Protein AF-A0A9D4SBY9-F1 (afdb_monomer_lite)

Radius of gyration: 16.99 Å; chains: 1; bounding box: 37×53×50 Å

Foldseek 3Di:
DPPPQQPPPDDPLQWDDKDFDDDDDPFFDTKIKTFTPDLVSLQSRQVSQVSCVPVQKGKAAQAALLQLLLLCLCVQQVVVFWPDWGDDLRWIWTDTPVHNDIDTDDCVCSVVSNPRDRPDPDRDPCVVVSVVSNVRNDPDPDSPRRMMIMHHHTPDPPPD

Secondary structure (DSSP, 8-state):
--S-S------GGGEEEEEE-S--BTTBPPPEEEEESSHHHHHHHHHHGGGGTTSS-EEEE---HHHHHHHHHHHHH-TTTEEEEEEETTEEEEEESS--SEEEEPGGGHHHHHHPPPS-SS--TTHHHHHHHHTT--S-----TTEEEEE-PPPPP---

Structure (mmCIF, N/CA/C/O backbone):
data_AF-A0A9D4SBY9-F1
#
_entry.id   AF-A0A9D4SBY9-F1
#
loop_
_atom_site.group_PDB
_atom_site.id
_atom_site.type_symbol
_atom_site.label_atom_id
_atom_site.label_alt_id
_atom_site.label_comp_id
_atom_site.label_asym_id
_atom_site.label_entity_id
_atom_site.label_seq_id
_atom_site.pdbx_PDB_ins_code
_atom_site.Cartn_x
_atom_site.Cartn_y
_atom_site.Cartn_z
_atom_site.occupancy
_atom_site.B_iso_or_equiv
_atom_site.auth_seq_id
_atom_site.auth_comp_id
_atom_site.auth_asym_id
_atom_site.auth_atom_id
_atom_site.pdbx_PDB_model_num
ATOM 1 N N . MET A 1 1 ? -4.848 -23.808 -11.298 1.00 32.62 1 MET A N 1
ATOM 2 C CA . MET A 1 1 ? -5.569 -22.644 -11.861 1.00 32.62 1 MET A CA 1
ATOM 3 C C . MET A 1 1 ? -5.289 -21.395 -11.014 1.00 32.62 1 MET A C 1
ATOM 5 O O . MET A 1 1 ? -5.980 -21.181 -10.033 1.00 32.62 1 MET A O 1
ATOM 9 N N . MET A 1 2 ? -4.247 -20.605 -11.313 1.00 38.56 2 MET A N 1
ATOM 10 C CA . MET A 1 2 ? -3.867 -19.406 -10.519 1.00 38.56 2 MET A CA 1
ATOM 11 C C . MET A 1 2 ? -3.854 -18.096 -11.334 1.00 38.56 2 MET A C 1
ATOM 13 O O . MET A 1 2 ? -3.438 -17.062 -10.821 1.00 38.56 2 MET A O 1
ATOM 17 N N . SER A 1 3 ? -4.305 -18.110 -12.593 1.00 41.28 3 SER A N 1
ATOM 18 C CA . SER A 1 3 ? -4.153 -16.979 -13.522 1.00 41.28 3 SER A CA 1
ATOM 19 C C . SER A 1 3 ? -5.352 -16.020 -13.607 1.00 41.28 3 SER A C 1
ATOM 21 O O . SER A 1 3 ? -5.221 -14.974 -14.228 1.00 41.28 3 SER A O 1
ATOM 23 N N . GLN A 1 4 ? -6.504 -16.311 -12.989 1.00 50.31 4 GLN A N 1
ATOM 24 C CA . GLN A 1 4 ? -7.777 -15.658 -13.364 1.00 50.31 4 GLN A CA 1
ATOM 25 C C . GLN A 1 4 ? -8.346 -14.605 -12.396 1.00 50.31 4 GLN A C 1
ATOM 27 O O . GLN A 1 4 ? -9.499 -14.211 -12.534 1.00 50.31 4 GLN A O 1
ATOM 32 N N . HIS A 1 5 ? -7.592 -14.104 -11.416 1.00 54.50 5 HIS A N 1
ATOM 33 C CA . HIS A 1 5 ? -8.168 -13.133 -10.466 1.00 54.50 5 HIS A CA 1
ATOM 34 C C . HIS A 1 5 ? -7.857 -11.668 -10.768 1.00 54.50 5 HIS A C 1
ATOM 36 O O . HIS A 1 5 ? -8.490 -10.785 -10.195 1.00 54.50 5 HIS A O 1
ATOM 42 N N . LEU A 1 6 ? -6.935 -11.377 -11.687 1.00 60.81 6 LEU A N 1
ATOM 43 C CA . LEU A 1 6 ? -6.587 -10.006 -12.050 1.00 60.81 6 LEU A CA 1
ATOM 44 C C . LEU A 1 6 ? -6.749 -9.804 -13.561 1.00 60.81 6 LEU A C 1
ATOM 46 O O . LEU A 1 6 ? -5.774 -9.715 -14.292 1.00 60.81 6 LEU A O 1
ATOM 50 N N . ASP A 1 7 ? -7.995 -9.710 -14.025 1.00 57.31 7 ASP A N 1
ATOM 51 C CA . ASP A 1 7 ? -8.362 -9.455 -15.432 1.00 57.31 7 ASP A CA 1
ATOM 52 C C . ASP A 1 7 ? -8.014 -8.020 -15.912 1.00 57.31 7 ASP A C 1
ATOM 54 O O . ASP A 1 7 ? -8.734 -7.354 -16.652 1.00 57.31 7 ASP A O 1
ATOM 58 N N . SER A 1 8 ? -6.945 -7.428 -15.384 1.00 60.94 8 SER A N 1
ATOM 59 C CA . SER A 1 8 ? -6.370 -6.236 -15.992 1.00 60.94 8 SER A CA 1
ATOM 60 C C . SER A 1 8 ? -5.565 -6.708 -17.190 1.00 60.94 8 SER A C 1
ATOM 62 O O . SER A 1 8 ? -4.590 -7.423 -16.976 1.00 60.94 8 SER A O 1
ATOM 64 N N . HIS A 1 9 ? -5.919 -6.278 -18.404 1.00 74.81 9 HIS A N 1
ATOM 65 C CA . HIS A 1 9 ? -4.993 -6.259 -19.538 1.00 74.81 9 HIS A CA 1
ATOM 66 C C . HIS A 1 9 ? -3.735 -5.481 -19.117 1.00 74.81 9 HIS A C 1
ATOM 68 O O . HIS A 1 9 ? -3.675 -4.247 -19.199 1.00 74.81 9 HIS A O 1
ATOM 74 N N . LEU A 1 10 ? -2.792 -6.207 -18.525 1.00 84.50 10 LEU A N 1
ATOM 75 C CA . LEU A 1 10 ? -1.532 -5.728 -18.000 1.00 84.50 10 LEU A CA 1
ATOM 76 C C . LEU A 1 10 ? -0.462 -6.297 -18.913 1.00 84.50 10 LEU A C 1
ATOM 78 O O . LEU A 1 10 ? -0.253 -7.506 -18.959 1.00 84.50 10 LEU A O 1
ATOM 82 N N . GLU A 1 11 ? 0.184 -5.413 -19.651 1.00 88.44 11 GLU A N 1
ATOM 83 C CA . GLU A 1 11 ? 1.234 -5.781 -20.589 1.00 88.44 11 GLU A CA 1
ATOM 84 C C . GLU A 1 11 ? 2.605 -5.407 -20.022 1.00 88.44 11 GLU A C 1
ATOM 86 O O . GLU A 1 11 ? 2.711 -4.539 -19.154 1.00 88.44 11 GLU A O 1
ATOM 91 N N . CYS A 1 12 ? 3.684 -5.994 -20.548 1.00 86.75 12 CYS A N 1
ATOM 92 C CA . CYS A 1 12 ? 5.041 -5.637 -20.117 1.00 86.75 12 CYS A CA 1
ATOM 93 C C . CYS A 1 12 ? 5.324 -4.133 -20.277 1.00 86.75 12 CYS A C 1
ATOM 95 O O . CYS A 1 12 ? 5.958 -3.544 -19.410 1.00 86.75 12 CYS A O 1
ATOM 97 N N . LYS A 1 13 ? 4.767 -3.486 -21.314 1.00 91.50 13 LYS A N 1
ATOM 98 C CA . LYS A 1 13 ? 4.898 -2.037 -21.563 1.00 91.50 13 LYS A CA 1
ATOM 99 C C . LYS A 1 13 ? 4.271 -1.145 -20.482 1.00 91.50 13 LYS A C 1
ATOM 101 O O . LYS A 1 13 ? 4.513 0.057 -20.459 1.00 91.50 13 LYS A O 1
ATOM 106 N N . ASP A 1 14 ? 3.424 -1.703 -19.617 1.00 91.75 14 ASP A N 1
ATOM 107 C CA . ASP A 1 14 ? 2.814 -0.970 -18.507 1.00 91.75 14 ASP A CA 1
ATOM 108 C C . ASP A 1 14 ? 3.723 -0.906 -17.265 1.00 91.75 14 ASP A C 1
ATOM 110 O O . ASP A 1 14 ? 3.471 -0.102 -16.357 1.00 91.75 14 ASP A O 1
ATOM 114 N N . ILE A 1 15 ? 4.757 -1.751 -17.211 1.00 93.12 15 ILE A N 1
ATOM 115 C CA . ILE A 1 15 ? 5.699 -1.873 -16.099 1.00 93.12 15 ILE A CA 1
ATOM 116 C C . ILE A 1 15 ? 7.017 -1.217 -16.505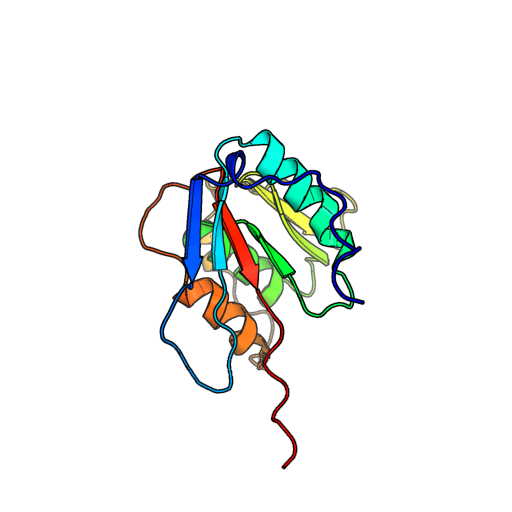 1.00 93.12 15 ILE A C 1
ATOM 118 O O . ILE A 1 15 ? 7.618 -1.579 -17.506 1.00 93.12 15 ILE A O 1
ATOM 122 N N . ASP A 1 16 ? 7.463 -0.260 -15.699 1.00 93.25 16 ASP A N 1
ATOM 123 C CA . ASP A 1 16 ? 8.751 0.412 -15.879 1.00 93.25 16 ASP A CA 1
ATOM 124 C C . ASP A 1 16 ? 9.863 -0.403 -15.200 1.00 93.25 16 ASP A C 1
ATOM 126 O O . ASP A 1 16 ? 10.849 -0.801 -15.807 1.00 93.25 16 ASP A O 1
ATOM 130 N N . VAL A 1 17 ? 9.660 -0.742 -13.923 1.00 91.56 17 VAL A N 1
ATOM 131 C CA . VAL A 1 17 ? 10.634 -1.490 -13.119 1.00 91.56 17 VAL A CA 1
ATOM 132 C C . VAL A 1 17 ? 9.912 -2.532 -12.278 1.00 91.56 17 VAL A C 1
ATOM 134 O O . VAL A 1 17 ? 8.886 -2.237 -11.665 1.00 91.56 17 VAL A O 1
ATOM 137 N N . SER A 1 18 ? 10.481 -3.734 -12.169 1.00 92.81 18 SER A N 1
ATOM 138 C CA . SER A 1 18 ? 10.078 -4.697 -11.143 1.00 92.81 18 SER A CA 1
ATOM 139 C C . SER A 1 18 ? 11.291 -5.391 -10.535 1.00 92.81 18 SER A C 1
ATOM 141 O O . SER A 1 18 ? 12.173 -5.853 -11.255 1.00 92.81 18 SER A O 1
ATOM 143 N N . HIS A 1 19 ? 11.361 -5.454 -9.206 1.00 90.44 19 HIS A N 1
ATOM 144 C CA . HIS A 1 19 ? 12.439 -6.166 -8.519 1.00 90.44 19 HIS A CA 1
ATOM 145 C C . HIS A 1 19 ? 12.003 -6.695 -7.150 1.00 90.44 19 HIS A C 1
ATOM 147 O O . HIS A 1 19 ? 11.001 -6.275 -6.569 1.00 90.44 19 HIS A O 1
ATOM 153 N N . ARG A 1 20 ? 12.744 -7.678 -6.632 1.00 91.00 20 ARG A N 1
ATOM 154 C CA . ARG A 1 20 ? 12.490 -8.281 -5.316 1.00 91.00 20 ARG A CA 1
ATOM 155 C C . ARG A 1 20 ? 13.093 -7.408 -4.218 1.00 91.00 20 ARG A C 1
ATOM 157 O O . ARG A 1 20 ? 14.231 -6.972 -4.342 1.00 91.00 20 ARG A O 1
ATOM 164 N N . LEU A 1 21 ? 12.365 -7.231 -3.120 1.00 86.62 21 LEU A N 1
ATOM 165 C CA . LEU A 1 21 ? 12.841 -6.505 -1.943 1.00 86.62 21 LEU A CA 1
ATOM 166 C C . LEU A 1 21 ? 13.444 -7.456 -0.896 1.00 86.62 21 LEU A C 1
ATOM 168 O O . LEU A 1 21 ? 12.899 -8.530 -0.621 1.00 86.62 21 LEU A O 1
ATOM 172 N N . GLY A 1 22 ? 14.529 -7.010 -0.260 1.00 86.38 22 GLY A N 1
ATOM 173 C CA . GLY A 1 22 ? 15.154 -7.663 0.892 1.00 86.38 22 GLY A CA 1
ATOM 174 C C . GLY A 1 22 ? 16.011 -8.899 0.581 1.00 86.38 22 GLY A C 1
ATOM 175 O O . GLY A 1 22 ? 16.116 -9.380 -0.555 1.00 86.38 22 GLY A O 1
ATOM 176 N N . LYS A 1 23 ? 16.632 -9.432 1.641 1.00 87.75 23 LYS A N 1
ATOM 177 C CA . LYS A 1 23 ? 17.499 -10.618 1.584 1.00 87.75 23 LYS A CA 1
ATOM 178 C C . LYS A 1 23 ? 16.698 -11.879 1.248 1.00 87.75 23 LYS A C 1
ATOM 180 O O . LYS A 1 23 ? 15.563 -12.053 1.695 1.00 87.75 23 LYS A O 1
ATOM 185 N N . TYR A 1 24 ? 17.289 -12.758 0.441 1.00 89.12 24 TYR A N 1
ATOM 186 C CA . TYR A 1 24 ? 16.711 -14.060 0.119 1.00 89.12 24 TYR A CA 1
ATOM 187 C C . TYR A 1 24 ? 16.769 -15.007 1.324 1.00 89.12 24 TYR A C 1
ATOM 189 O O . TYR A 1 24 ? 17.793 -15.095 1.998 1.00 89.12 24 TYR A O 1
ATOM 197 N N . PHE A 1 25 ? 15.674 -15.731 1.561 1.00 86.81 25 PHE A N 1
ATOM 198 C CA . PHE A 1 25 ? 15.598 -16.818 2.534 1.00 86.81 25 PHE A CA 1
ATOM 199 C C . PHE A 1 25 ? 14.871 -18.010 1.889 1.00 86.81 25 PHE A C 1
ATOM 201 O O . PHE A 1 25 ? 13.810 -17.789 1.299 1.00 86.81 25 PHE A O 1
ATOM 208 N N . PRO A 1 26 ? 15.365 -19.255 2.027 1.00 84.38 26 PRO A N 1
ATOM 209 C CA . PRO A 1 26 ? 14.805 -20.424 1.334 1.00 84.38 26 PRO A CA 1
ATOM 210 C C . PRO A 1 26 ? 13.295 -20.619 1.551 1.00 84.38 26 PRO A C 1
ATOM 212 O O . PRO A 1 26 ? 12.546 -20.806 0.592 1.00 84.38 26 PRO A O 1
ATOM 215 N N . ASN A 1 27 ? 12.838 -20.447 2.796 1.00 86.62 27 ASN A N 1
ATOM 216 C CA . ASN A 1 27 ? 11.459 -20.721 3.222 1.00 86.62 27 ASN A CA 1
ATOM 217 C C . ASN A 1 27 ? 10.544 -19.485 3.193 1.00 86.62 27 ASN A C 1
ATOM 219 O O . ASN A 1 27 ? 9.455 -19.496 3.769 1.00 86.62 27 ASN A O 1
ATOM 223 N N . LYS A 1 28 ? 10.974 -18.375 2.577 1.00 80.56 28 LYS A N 1
ATOM 224 C CA . LYS A 1 28 ? 10.174 -17.143 2.520 1.00 80.56 28 LYS A CA 1
ATOM 225 C C . LYS A 1 28 ? 10.170 -16.540 1.129 1.00 80.56 28 LYS A C 1
ATOM 227 O O . LYS A 1 28 ? 11.211 -16.280 0.533 1.00 80.56 28 LYS A O 1
ATOM 232 N N . ASN A 1 29 ? 8.971 -16.225 0.651 1.00 85.81 29 ASN A N 1
ATOM 233 C CA . ASN A 1 29 ? 8.821 -15.437 -0.558 1.00 85.81 29 ASN A CA 1
ATOM 234 C C . ASN A 1 29 ? 9.167 -13.974 -0.276 1.00 85.81 29 ASN A C 1
ATOM 236 O O . ASN A 1 29 ? 8.679 -13.371 0.681 1.00 85.81 29 ASN A O 1
ATOM 240 N N . ARG A 1 30 ? 10.019 -13.401 -1.130 1.00 87.38 30 ARG A N 1
ATOM 241 C CA . ARG A 1 30 ? 10.352 -11.977 -1.083 1.00 87.38 30 ARG A CA 1
ATOM 242 C C . ARG A 1 30 ? 9.252 -11.161 -1.758 1.00 87.38 30 ARG A C 1
ATOM 244 O O . ARG A 1 30 ? 8.818 -11.553 -2.848 1.00 87.38 30 ARG A O 1
ATOM 251 N N . PRO A 1 31 ? 8.825 -10.034 -1.171 1.00 89.94 31 PRO A N 1
ATOM 252 C CA . PRO A 1 31 ? 7.911 -9.138 -1.855 1.00 89.94 31 PRO A CA 1
ATOM 253 C C . PRO A 1 31 ? 8.556 -8.580 -3.130 1.00 89.94 31 PRO A C 1
ATOM 255 O O . PRO A 1 31 ? 9.780 -8.465 -3.216 1.00 89.94 31 PRO A O 1
ATOM 258 N N . VAL A 1 32 ? 7.731 -8.264 -4.123 1.00 90.44 32 VAL A N 1
ATOM 259 C CA . VAL A 1 32 ? 8.154 -7.593 -5.362 1.00 90.44 32 VAL A CA 1
ATOM 260 C C . VAL A 1 32 ? 7.676 -6.156 -5.286 1.00 90.44 32 VAL A C 1
ATOM 262 O O . VAL A 1 32 ? 6.514 -5.925 -4.959 1.00 90.44 32 VAL A O 1
ATOM 265 N N . ILE A 1 33 ? 8.547 -5.203 -5.588 1.00 91.19 33 ILE A N 1
ATOM 266 C CA . ILE A 1 33 ? 8.139 -3.831 -5.852 1.00 91.19 33 ILE A CA 1
ATOM 267 C C . ILE A 1 33 ? 8.009 -3.636 -7.361 1.00 91.19 33 ILE A C 1
ATOM 269 O O . ILE A 1 33 ? 8.843 -4.117 -8.129 1.00 91.19 33 ILE A O 1
ATOM 273 N N . VAL A 1 34 ? 6.935 -2.974 -7.777 1.00 91.62 34 VAL A N 1
ATOM 274 C CA . VAL A 1 34 ? 6.609 -2.710 -9.178 1.00 91.62 34 VAL A CA 1
ATOM 275 C C . VAL A 1 34 ? 6.360 -1.221 -9.344 1.00 91.62 34 VAL A C 1
ATOM 277 O O . VAL A 1 34 ? 5.501 -0.657 -8.664 1.00 91.62 34 VAL A O 1
ATOM 280 N N . LYS A 1 35 ? 7.091 -0.597 -10.265 1.00 91.75 35 LYS A N 1
ATOM 281 C CA . LYS A 1 35 ? 6.836 0.751 -10.765 1.00 91.75 35 LYS A CA 1
ATOM 282 C C . LYS A 1 35 ? 6.049 0.643 -12.062 1.00 91.75 35 LYS A C 1
ATOM 284 O O . LYS A 1 35 ? 6.520 0.040 -13.023 1.00 91.75 35 LYS A O 1
ATOM 289 N N . PHE A 1 36 ? 4.869 1.245 -12.101 1.00 92.69 36 PHE A N 1
ATOM 290 C CA . PHE A 1 36 ? 4.096 1.361 -13.335 1.00 92.69 36 PHE A CA 1
ATOM 291 C C . PHE A 1 36 ? 4.539 2.581 -14.143 1.00 92.69 36 PHE A C 1
ATOM 293 O O . PHE A 1 36 ? 4.804 3.642 -13.573 1.00 92.69 36 PHE A O 1
ATOM 300 N N . VAL A 1 37 ? 4.519 2.459 -15.471 1.00 93.06 37 VAL A N 1
ATOM 301 C CA . VAL A 1 37 ? 4.742 3.593 -16.382 1.00 93.06 37 VAL A CA 1
ATOM 302 C C . VAL A 1 37 ? 3.647 4.644 -16.183 1.00 93.06 37 VAL A C 1
ATOM 304 O O . VAL A 1 37 ? 3.913 5.839 -16.068 1.00 93.06 37 VAL A O 1
ATOM 307 N N . ARG A 1 38 ? 2.386 4.198 -16.089 1.00 91.56 38 ARG A N 1
ATOM 308 C CA . ARG A 1 38 ? 1.209 5.072 -15.980 1.00 91.56 38 ARG A CA 1
ATOM 309 C C . ARG A 1 38 ? 0.511 4.910 -14.634 1.00 91.56 38 ARG A C 1
ATOM 311 O O . ARG A 1 38 ? 0.091 3.812 -14.266 1.00 91.56 38 ARG A O 1
ATOM 318 N N . ARG A 1 39 ? 0.244 6.034 -13.958 1.00 90.38 39 ARG A N 1
ATOM 319 C CA . ARG A 1 39 ? -0.521 6.071 -12.697 1.00 90.38 39 ARG A CA 1
ATOM 320 C C . ARG A 1 39 ? -1.895 5.407 -12.811 1.00 90.38 39 ARG A C 1
ATOM 322 O O . ARG A 1 39 ? -2.303 4.686 -11.906 1.00 90.38 39 ARG A O 1
ATOM 329 N N . ARG A 1 40 ? -2.602 5.630 -13.925 1.00 90.25 40 ARG A N 1
ATOM 330 C CA . ARG A 1 40 ? -3.935 5.055 -14.170 1.00 90.25 40 ARG A CA 1
ATOM 331 C C . ARG A 1 40 ? -3.909 3.527 -14.110 1.00 90.25 40 ARG A C 1
ATOM 333 O O . ARG A 1 40 ? -4.727 2.941 -13.414 1.00 90.25 40 ARG A O 1
ATOM 340 N N . LYS A 1 41 ? -2.898 2.899 -14.719 1.00 90.56 41 LYS A N 1
ATOM 341 C CA . LYS A 1 41 ? -2.741 1.441 -14.697 1.00 90.56 41 LYS A CA 1
ATOM 342 C C . LYS A 1 41 ? -2.503 0.918 -13.280 1.00 90.56 41 LYS A C 1
ATOM 344 O O . LYS A 1 41 ? -3.137 -0.048 -12.869 1.00 90.56 41 LYS A O 1
ATOM 349 N N . LYS A 1 42 ? -1.668 1.610 -12.499 1.00 90.88 42 LYS A N 1
ATOM 350 C CA . LYS A 1 42 ? -1.478 1.314 -11.073 1.00 90.88 42 LYS A CA 1
ATOM 351 C C . LYS A 1 42 ? -2.801 1.371 -10.299 1.00 90.88 42 LYS A C 1
ATOM 353 O O . LYS A 1 42 ? -3.073 0.485 -9.496 1.00 90.88 42 LYS A O 1
ATOM 358 N N . ILE A 1 43 ? -3.634 2.386 -10.538 1.00 90.00 43 ILE A N 1
ATOM 359 C CA . ILE A 1 43 ? -4.958 2.507 -9.904 1.00 90.00 43 ILE A CA 1
ATOM 360 C C . ILE A 1 43 ? -5.868 1.340 -10.308 1.00 90.00 43 ILE A C 1
ATOM 362 O O . ILE A 1 43 ? -6.512 0.749 -9.442 1.00 90.00 43 ILE A O 1
ATOM 366 N N . ASP A 1 44 ? -5.897 0.976 -11.589 1.00 90.06 44 ASP A N 1
ATOM 367 C CA . ASP A 1 44 ? -6.727 -0.122 -12.095 1.00 90.06 44 ASP A CA 1
ATOM 368 C C . ASP A 1 44 ? -6.327 -1.470 -11.474 1.00 90.06 44 ASP A C 1
ATOM 370 O O . ASP A 1 44 ? -7.189 -2.229 -11.022 1.00 90.06 44 ASP A O 1
ATOM 374 N N . VAL A 1 45 ? -5.021 -1.728 -11.356 1.00 89.88 45 VAL A N 1
ATOM 375 C CA . VAL A 1 45 ? -4.468 -2.896 -10.651 1.00 89.88 45 VAL A CA 1
ATOM 376 C C . VAL A 1 45 ? -4.868 -2.887 -9.172 1.00 89.88 45 VAL A C 1
ATOM 378 O O . VAL A 1 45 ? -5.374 -3.885 -8.657 1.00 89.88 45 VAL A O 1
ATOM 381 N N . MET A 1 46 ? -4.720 -1.750 -8.484 1.00 88.69 46 MET A N 1
ATOM 382 C CA . MET A 1 46 ? -5.089 -1.617 -7.068 1.00 88.69 46 MET A CA 1
ATOM 383 C C . MET A 1 46 ? -6.592 -1.826 -6.823 1.00 88.69 46 MET A C 1
ATOM 385 O O . MET A 1 46 ? -6.968 -2.445 -5.829 1.00 88.69 46 MET A O 1
ATOM 389 N N . LYS A 1 47 ? -7.469 -1.367 -7.727 1.00 87.69 47 LYS A N 1
ATOM 390 C CA . LYS A 1 47 ? -8.925 -1.596 -7.634 1.00 87.69 47 LYS A CA 1
ATOM 391 C C . LYS A 1 47 ? -9.287 -3.078 -7.729 1.00 87.69 47 LYS A C 1
ATOM 393 O O . LYS A 1 47 ? -10.233 -3.522 -7.074 1.00 87.69 47 LYS A O 1
ATOM 398 N N . ARG A 1 48 ? -8.537 -3.840 -8.529 1.00 88.12 48 ARG A N 1
ATOM 399 C CA . ARG A 1 48 ? -8.725 -5.284 -8.732 1.00 88.12 48 ARG A CA 1
ATOM 400 C C . ARG A 1 48 ? -8.039 -6.132 -7.663 1.00 88.12 48 ARG A C 1
ATOM 402 O O . ARG A 1 48 ? -8.425 -7.278 -7.483 1.00 88.12 48 ARG A O 1
ATOM 409 N N . ALA A 1 49 ? -7.122 -5.573 -6.870 1.00 86.38 49 ALA A N 1
ATOM 410 C CA . ALA A 1 49 ? -6.446 -6.278 -5.775 1.00 86.38 49 ALA A CA 1
ATOM 411 C C . ALA A 1 49 ? -7.402 -6.962 -4.780 1.00 86.38 49 ALA A C 1
ATOM 413 O O . ALA A 1 49 ? -7.052 -7.976 -4.181 1.00 86.38 49 ALA A O 1
ATOM 414 N N . LYS A 1 50 ? -8.628 -6.444 -4.618 1.00 84.06 50 LYS A N 1
ATOM 415 C CA . LYS A 1 50 ? -9.675 -7.063 -3.785 1.00 84.06 50 LYS A CA 1
ATOM 416 C C . LYS A 1 50 ? -10.075 -8.471 -4.245 1.00 84.06 50 LYS A C 1
ATOM 418 O O . LYS A 1 50 ? -10.507 -9.264 -3.416 1.00 84.06 50 LYS A O 1
ATOM 423 N N . LEU A 1 51 ? -9.906 -8.780 -5.532 1.00 86.19 51 LEU A N 1
ATOM 424 C CA . LEU A 1 51 ? -10.200 -10.087 -6.128 1.00 86.19 51 LEU A CA 1
ATOM 425 C C . LEU A 1 51 ? -9.194 -11.160 -5.691 1.00 86.19 51 LEU A C 1
ATOM 427 O O . LEU A 1 51 ? -9.471 -12.344 -5.801 1.00 86.19 51 LEU A O 1
ATOM 431 N N . LEU A 1 52 ? -8.047 -10.756 -5.136 1.00 84.19 52 LEU A N 1
ATOM 432 C CA . LEU A 1 52 ? -7.047 -11.670 -4.582 1.00 84.19 52 LEU A CA 1
ATOM 433 C C . LEU A 1 52 ? -7.366 -12.096 -3.142 1.00 84.19 52 LEU A C 1
ATOM 435 O O . LEU A 1 52 ? -6.596 -12.842 -2.532 1.00 84.19 52 LEU A O 1
ATOM 439 N N . LYS A 1 53 ? -8.482 -11.636 -2.563 1.00 82.31 53 LYS A N 1
ATOM 440 C CA . LYS A 1 53 ? -8.906 -12.054 -1.224 1.00 82.31 53 LYS A CA 1
ATOM 441 C C . LYS A 1 53 ? -9.081 -13.579 -1.195 1.00 82.31 53 LYS A C 1
ATOM 443 O O . LYS A 1 53 ? -9.734 -14.145 -2.057 1.00 82.31 53 LYS A O 1
ATOM 448 N N . GLY A 1 54 ? -8.483 -14.235 -0.200 1.00 81.44 54 GLY A N 1
ATOM 449 C CA . GLY A 1 54 ? -8.485 -15.700 -0.072 1.00 81.44 54 GLY A CA 1
ATOM 450 C C . GLY A 1 54 ? -7.295 -16.400 -0.740 1.00 81.44 54 GLY A C 1
ATOM 451 O O . GLY A 1 54 ? -6.937 -17.489 -0.317 1.00 81.44 54 GLY A O 1
ATOM 452 N N . SER A 1 55 ? -6.598 -15.752 -1.682 1.00 81.88 55 SER A N 1
ATOM 453 C CA . SER A 1 55 ? -5.424 -16.344 -2.355 1.00 81.88 55 SER A CA 1
ATOM 454 C C . SER A 1 55 ? -4.136 -16.334 -1.518 1.00 81.88 55 SER A C 1
ATOM 456 O O . SER A 1 55 ? -3.133 -16.937 -1.891 1.00 81.88 55 SER A O 1
ATOM 458 N N . GLY A 1 56 ? -4.112 -15.577 -0.417 1.00 82.25 56 GLY A N 1
ATOM 459 C CA . GLY A 1 56 ? -2.895 -15.310 0.356 1.00 82.25 56 GLY A CA 1
ATOM 460 C C . GLY A 1 56 ? -1.919 -14.326 -0.308 1.00 82.25 56 GLY A C 1
ATOM 461 O O . GLY A 1 56 ? -0.916 -13.971 0.312 1.00 82.25 56 GLY A O 1
ATOM 462 N N . ILE A 1 57 ? -2.212 -13.855 -1.527 1.00 84.88 57 ILE A N 1
ATOM 463 C CA . ILE A 1 57 ? -1.467 -12.808 -2.233 1.00 84.88 57 ILE A CA 1
ATOM 464 C C . ILE A 1 57 ? -2.098 -11.449 -1.921 1.00 84.88 57 ILE A C 1
ATOM 466 O O . ILE A 1 57 ? -3.319 -11.294 -1.925 1.00 84.88 57 ILE A O 1
ATOM 470 N N . TYR A 1 58 ? -1.259 -10.445 -1.673 1.00 85.06 58 TYR A N 1
ATOM 471 C CA . TYR A 1 58 ? -1.693 -9.081 -1.392 1.00 85.06 58 TYR A CA 1
ATOM 472 C C . TYR A 1 58 ? -0.970 -8.089 -2.290 1.00 85.06 58 TYR A C 1
ATOM 474 O O . TYR A 1 58 ? 0.240 -8.173 -2.490 1.00 85.06 58 TYR A O 1
ATOM 482 N N . ILE A 1 59 ? -1.718 -7.103 -2.769 1.00 88.88 59 ILE A N 1
ATOM 483 C CA . ILE A 1 59 ? -1.194 -5.941 -3.480 1.00 88.88 59 ILE A CA 1
ATOM 484 C C . ILE A 1 59 ? -1.441 -4.736 -2.581 1.00 88.88 59 ILE A C 1
ATOM 486 O O . ILE A 1 59 ? -2.585 -4.461 -2.213 1.00 88.88 59 ILE A O 1
ATOM 490 N N . ILE A 1 60 ? -0.374 -4.051 -2.185 1.00 87.50 60 ILE A N 1
ATOM 491 C CA . ILE A 1 60 ? -0.440 -2.872 -1.320 1.00 87.50 60 ILE A CA 1
ATOM 492 C C . ILE A 1 60 ? 0.318 -1.715 -1.959 1.00 87.50 60 ILE A C 1
ATOM 494 O O . ILE A 1 60 ? 1.265 -1.925 -2.714 1.00 87.50 60 ILE A O 1
ATOM 498 N N . GLU A 1 61 ? -0.086 -0.485 -1.656 1.00 87.62 61 GLU A N 1
ATOM 499 C CA . GLU A 1 61 ? 0.698 0.676 -2.069 1.00 87.62 61 GLU A CA 1
ATOM 500 C C . GLU A 1 61 ? 2.052 0.675 -1.367 1.00 87.62 61 GLU A C 1
ATOM 502 O O . GLU A 1 61 ? 2.158 0.277 -0.202 1.00 87.62 61 GLU A O 1
ATOM 507 N N . ASP A 1 62 ? 3.071 1.140 -2.081 1.00 86.94 62 ASP A N 1
ATOM 508 C CA . ASP A 1 62 ? 4.337 1.469 -1.452 1.00 86.94 62 ASP A CA 1
ATOM 509 C C . ASP A 1 62 ? 4.206 2.839 -0.779 1.00 86.94 62 ASP A C 1
ATOM 511 O O . ASP A 1 62 ? 3.901 3.845 -1.426 1.00 86.94 62 ASP A O 1
ATOM 515 N N . LEU A 1 63 ? 4.322 2.854 0.546 1.00 84.69 63 LEU A N 1
ATOM 516 C CA . LEU A 1 63 ? 4.121 4.044 1.364 1.00 84.69 63 LEU A CA 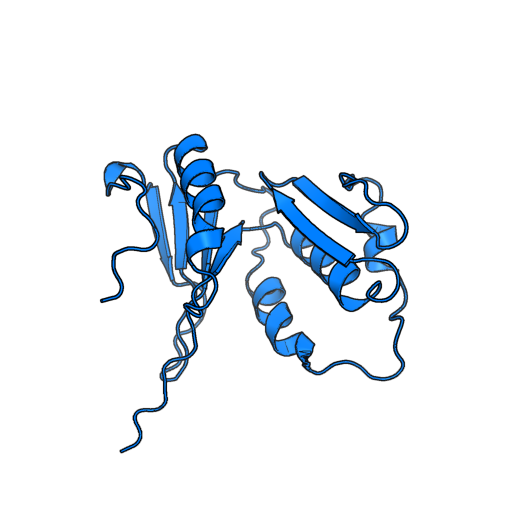1
ATOM 517 C C . LEU A 1 63 ? 5.453 4.514 1.921 1.00 84.69 63 LEU A C 1
ATOM 519 O O . LEU A 1 63 ? 6.297 3.708 2.308 1.00 84.69 63 LEU A O 1
ATOM 523 N N . THR A 1 64 ? 5.589 5.831 2.067 1.00 82.56 64 THR A N 1
ATOM 524 C CA . THR A 1 64 ? 6.687 6.394 2.851 1.00 82.56 64 THR A CA 1
ATOM 525 C C . THR A 1 64 ? 6.634 5.849 4.275 1.00 82.56 64 THR A C 1
ATOM 527 O O . THR A 1 64 ? 5.556 5.557 4.807 1.00 82.56 64 THR A O 1
ATOM 530 N N . LYS A 1 65 ? 7.797 5.765 4.924 1.00 80.38 65 LYS A N 1
ATOM 531 C CA . LYS A 1 65 ? 7.919 5.297 6.311 1.00 80.38 65 LYS A CA 1
ATOM 532 C C . LYS A 1 65 ? 6.914 5.965 7.245 1.00 80.38 65 LYS A C 1
ATOM 534 O O . LYS A 1 65 ? 6.185 5.280 7.952 1.00 80.38 65 LYS A O 1
ATOM 539 N N . LYS A 1 66 ? 6.797 7.290 7.147 1.00 82.00 66 LYS A N 1
ATOM 540 C CA . LYS A 1 66 ? 5.841 8.086 7.923 1.00 82.00 66 LYS A CA 1
ATOM 541 C C . LYS A 1 66 ? 4.397 7.615 7.715 1.00 82.00 66 LYS A C 1
ATOM 543 O O . LYS A 1 66 ? 3.683 7.320 8.668 1.00 82.00 66 LYS A O 1
ATOM 548 N N . ASN A 1 67 ? 3.969 7.480 6.463 1.00 84.75 67 ASN A N 1
ATOM 549 C CA . ASN A 1 67 ? 2.607 7.054 6.146 1.00 84.75 67 ASN A CA 1
ATOM 550 C C . ASN A 1 67 ? 2.325 5.614 6.602 1.00 84.75 67 ASN A C 1
ATOM 552 O O . ASN A 1 67 ? 1.238 5.320 7.107 1.00 84.75 67 ASN A O 1
ATOM 556 N N . ALA A 1 68 ? 3.311 4.727 6.457 1.00 83.44 68 ALA A N 1
ATOM 557 C CA . ALA A 1 68 ? 3.229 3.356 6.941 1.00 83.44 68 ALA A CA 1
ATOM 558 C C . ALA A 1 68 ? 3.112 3.297 8.475 1.00 83.44 68 ALA A C 1
ATOM 560 O O . ALA A 1 68 ? 2.291 2.538 8.992 1.00 83.44 68 ALA A O 1
ATOM 561 N N . GLU A 1 69 ? 3.877 4.119 9.197 1.00 83.69 69 GLU A N 1
ATOM 562 C CA . GLU A 1 69 ? 3.822 4.226 10.659 1.00 83.69 69 GLU A CA 1
ATOM 563 C C . GLU A 1 69 ? 2.477 4.770 11.152 1.00 83.69 69 GLU A C 1
ATOM 565 O O . GLU A 1 69 ? 1.927 4.232 12.110 1.00 83.69 69 GLU A O 1
ATOM 570 N N . VAL A 1 70 ? 1.895 5.771 10.482 1.00 85.75 70 VAL A N 1
ATOM 571 C CA . VAL A 1 70 ? 0.561 6.291 10.835 1.00 85.75 70 VAL A CA 1
ATOM 572 C C . VAL A 1 70 ? -0.511 5.213 10.666 1.00 85.75 70 VAL A C 1
ATOM 574 O O . VAL A 1 70 ? -1.273 4.959 11.600 1.00 85.75 70 VAL A O 1
ATOM 577 N N . ILE A 1 71 ? -0.550 4.524 9.517 1.00 86.19 71 ILE A N 1
ATOM 578 C CA . ILE A 1 71 ? -1.495 3.413 9.307 1.00 86.19 71 ILE A CA 1
ATOM 579 C C . ILE A 1 71 ? -1.292 2.318 10.356 1.00 86.19 71 ILE A C 1
ATOM 581 O O . ILE A 1 71 ? -2.272 1.771 10.867 1.00 86.19 71 ILE A O 1
ATOM 585 N N . ALA A 1 72 ? -0.042 1.970 10.666 1.00 83.19 72 ALA A N 1
ATOM 586 C CA . ALA A 1 72 ? 0.257 0.959 11.672 1.00 83.19 72 ALA A CA 1
ATOM 587 C C . ALA A 1 72 ? -0.237 1.396 13.057 1.00 83.19 72 ALA A C 1
ATOM 589 O O . ALA A 1 72 ? -0.920 0.618 13.717 1.00 83.19 72 ALA A O 1
ATOM 590 N N . SER A 1 73 ? 0.030 2.638 13.465 1.00 83.88 73 SER A N 1
ATOM 591 C CA . SER A 1 73 ? -0.440 3.198 14.735 1.00 83.88 73 SER A CA 1
ATOM 592 C C . SER A 1 73 ? -1.962 3.158 14.841 1.00 83.88 73 SER A C 1
ATOM 594 O O . SER A 1 73 ? -2.478 2.647 15.826 1.00 83.88 73 SER A O 1
ATOM 596 N N . LEU A 1 74 ? -2.696 3.573 13.807 1.00 84.94 74 LEU A N 1
ATOM 597 C CA . LEU A 1 74 ? -4.163 3.513 13.805 1.00 84.94 74 LEU A CA 1
ATOM 598 C C . LEU A 1 74 ? -4.690 2.085 13.954 1.00 84.94 74 LEU A C 1
ATOM 600 O O . LEU A 1 74 ? -5.595 1.826 14.738 1.00 84.94 74 LEU A O 1
ATOM 604 N N . ARG A 1 75 ? -4.108 1.135 13.218 1.00 84.12 75 ARG A N 1
ATOM 605 C CA . ARG A 1 75 ? -4.561 -0.262 13.238 1.00 84.12 75 ARG A CA 1
ATOM 606 C C . ARG A 1 75 ? -4.167 -1.017 14.503 1.00 84.12 75 ARG A C 1
ATOM 608 O O . ARG A 1 75 ? -4.795 -2.026 14.800 1.00 84.12 75 ARG A O 1
ATOM 615 N N . LEU A 1 76 ? -3.094 -0.608 15.178 1.00 81.25 76 LEU A N 1
ATOM 616 C CA . LEU A 1 76 ? -2.524 -1.344 16.310 1.00 81.25 76 LEU A CA 1
ATOM 617 C C . LEU A 1 76 ? -2.827 -0.703 17.660 1.00 81.25 76 LEU A C 1
ATOM 619 O O . LEU A 1 76 ? -2.959 -1.423 18.646 1.00 81.25 76 LEU A O 1
ATOM 623 N N . LYS A 1 77 ? -2.891 0.626 17.714 1.00 80.19 77 LYS A N 1
ATOM 624 C CA . LYS A 1 77 ? -3.076 1.374 18.956 1.00 80.19 77 LYS A CA 1
ATOM 625 C C . LYS A 1 77 ? -4.520 1.778 19.179 1.00 80.19 77 LYS A C 1
ATOM 627 O O . LYS A 1 77 ? -4.900 1.878 20.326 1.00 80.19 77 LYS A O 1
ATOM 632 N N . GLU A 1 78 ? -5.318 1.956 18.128 1.00 79.44 78 GLU A N 1
ATOM 633 C CA . GLU A 1 78 ? -6.685 2.488 18.226 1.00 79.44 78 GLU A CA 1
ATOM 634 C C . GLU A 1 78 ? -7.751 1.437 17.883 1.00 79.44 78 GLU A C 1
ATOM 636 O O . GLU A 1 78 ? -8.790 1.759 17.314 1.00 79.44 78 GLU A O 1
ATOM 641 N N . THR A 1 79 ? -7.511 0.161 18.190 1.00 77.75 79 THR A N 1
ATOM 642 C CA . THR A 1 79 ? -8.385 -0.958 17.782 1.00 77.75 79 THR A CA 1
ATOM 643 C C . THR A 1 79 ? -9.813 -0.865 18.329 1.00 77.75 79 THR A C 1
ATOM 645 O O . THR A 1 79 ? -10.739 -1.400 17.706 1.00 77.75 79 THR A O 1
ATOM 648 N N . GLY A 1 80 ? -9.996 -0.188 19.468 1.00 80.31 80 GLY A N 1
ATOM 649 C CA . GLY A 1 80 ? -11.306 0.051 20.073 1.00 80.31 80 GLY A CA 1
ATOM 650 C C . GLY A 1 80 ? -12.165 1.045 19.290 1.00 80.31 80 GLY A C 1
ATOM 651 O O . GLY A 1 80 ? -13.374 0.866 19.208 1.00 80.31 80 GLY A O 1
ATOM 652 N N . CYS A 1 81 ? -11.551 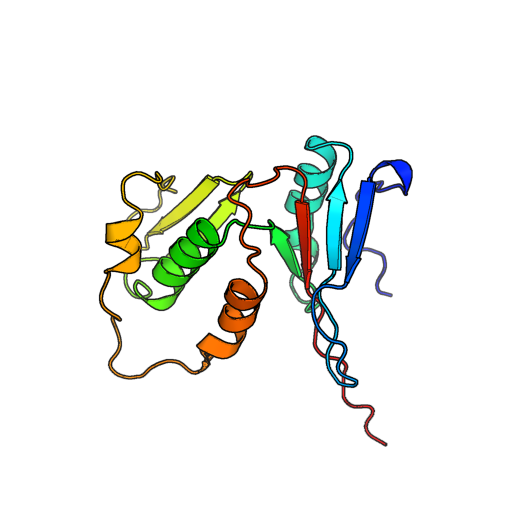2.043 18.649 1.00 83.50 81 CYS A N 1
ATOM 653 C CA . CYS A 1 81 ? -12.266 3.144 17.993 1.00 83.50 81 CYS A CA 1
ATOM 654 C C . CYS A 1 81 ? -12.179 3.080 16.464 1.00 83.50 81 CYS A C 1
ATOM 656 O O . CYS A 1 81 ? -13.100 3.505 15.770 1.00 83.50 81 CYS A O 1
ATOM 658 N N . VAL A 1 82 ? -11.079 2.553 15.926 1.00 86.25 82 VAL A N 1
ATOM 659 C CA . VAL A 1 82 ? -10.829 2.425 14.491 1.00 86.25 82 VAL A CA 1
ATOM 660 C C . VAL A 1 82 ? -11.356 1.085 14.007 1.00 86.25 82 VAL A C 1
ATOM 662 O O . VAL A 1 82 ? -10.943 0.018 14.462 1.00 86.25 82 VAL A O 1
ATOM 665 N N . GLU A 1 83 ? -12.249 1.140 13.029 1.00 88.31 83 GLU A N 1
ATOM 666 C CA . GLU A 1 83 ? -12.729 -0.049 12.343 1.00 88.31 83 GLU A CA 1
ATOM 667 C C . GLU A 1 83 ? -11.761 -0.453 11.225 1.00 88.31 83 GLU A C 1
ATOM 669 O O . GLU A 1 83 ? -11.386 -1.619 11.082 1.00 88.31 83 GLU A O 1
ATOM 674 N N . ARG A 1 84 ? -11.321 0.527 10.426 1.00 89.00 84 ARG A N 1
ATOM 675 C CA . ARG A 1 84 ? -10.441 0.294 9.280 1.00 89.00 84 ARG A CA 1
ATOM 676 C C . ARG A 1 84 ? -9.563 1.511 9.014 1.00 89.00 84 ARG A C 1
ATOM 678 O O . ARG A 1 84 ? -10.031 2.636 9.053 1.00 89.00 84 ARG A O 1
ATOM 685 N N . ALA A 1 85 ? -8.307 1.283 8.646 1.00 89.88 85 ALA A N 1
ATOM 686 C CA . ALA A 1 85 ? -7.432 2.316 8.087 1.00 89.88 85 ALA A CA 1
ATOM 687 C C . ALA A 1 85 ? -6.778 1.791 6.807 1.00 89.88 85 ALA A C 1
ATOM 689 O O . ALA A 1 85 ? -6.390 0.620 6.760 1.00 89.88 85 ALA A O 1
ATOM 690 N N . TRP A 1 86 ? -6.666 2.603 5.762 1.00 90.19 86 TRP A N 1
ATOM 691 C CA . TRP A 1 86 ? -6.077 2.213 4.477 1.00 90.19 86 TRP A CA 1
ATOM 692 C C . TRP A 1 86 ? -5.433 3.410 3.784 1.00 90.19 86 TRP A C 1
ATOM 694 O O . TRP A 1 86 ? -5.645 4.554 4.173 1.00 90.19 86 TRP A O 1
ATOM 704 N N . SER A 1 87 ? -4.624 3.136 2.765 1.00 89.00 87 SER A N 1
ATOM 705 C CA . SER A 1 87 ? -4.111 4.168 1.877 1.00 89.00 87 SER A CA 1
ATOM 706 C C . SER A 1 87 ? -4.775 4.066 0.514 1.00 89.00 87 SER A C 1
ATOM 708 O O . SER A 1 87 ? -5.189 2.986 0.081 1.00 89.00 87 SER A O 1
ATOM 710 N N . TYR A 1 88 ? -4.876 5.204 -0.153 1.00 88.06 88 TYR A N 1
ATOM 711 C CA . TYR A 1 88 ? -5.228 5.268 -1.555 1.00 88.06 88 TYR A CA 1
ATOM 712 C C . TYR A 1 88 ? -4.534 6.470 -2.178 1.00 88.06 88 TYR A C 1
ATOM 714 O O . TYR A 1 88 ? -4.648 7.596 -1.692 1.00 88.06 88 TYR A O 1
ATOM 722 N N . GLU A 1 89 ? -3.798 6.234 -3.260 1.00 86.00 89 GLU A N 1
ATOM 723 C CA . GLU A 1 89 ? -3.131 7.275 -4.031 1.00 86.00 89 GLU A CA 1
ATOM 724 C C . GLU A 1 89 ? -2.086 8.085 -3.237 1.00 86.00 89 GLU A C 1
ATOM 726 O O . GLU A 1 89 ? -1.748 9.205 -3.629 1.00 86.00 89 GLU A O 1
ATOM 731 N N . GLY A 1 90 ? -1.536 7.493 -2.169 1.00 81.56 90 GLY A N 1
ATOM 732 C CA . GLY A 1 90 ? -0.606 8.140 -1.234 1.00 81.56 90 GLY A CA 1
ATOM 733 C C . GLY A 1 90 ? -1.292 8.942 -0.120 1.00 81.56 90 GLY A C 1
ATOM 734 O O . GLY A 1 90 ? -0.610 9.467 0.758 1.00 81.56 90 GLY A O 1
ATOM 735 N N . LYS A 1 91 ? -2.629 9.019 -0.128 1.00 87.19 91 LYS A N 1
ATOM 736 C CA . LYS A 1 91 ? -3.442 9.601 0.946 1.00 87.19 91 LYS A CA 1
ATOM 737 C C . LYS A 1 91 ? -3.840 8.518 1.943 1.00 87.19 91 LYS A C 1
ATOM 739 O O . LYS A 1 91 ? -3.999 7.355 1.572 1.00 87.19 91 LYS A O 1
ATOM 744 N N . LEU A 1 92 ? -4.008 8.910 3.200 1.00 89.44 92 LEU A N 1
ATOM 745 C CA . LEU A 1 92 ? -4.394 8.020 4.289 1.00 89.44 92 LEU A CA 1
ATOM 746 C C . LEU A 1 92 ? -5.860 8.238 4.645 1.00 89.44 92 LEU A C 1
ATOM 748 O O . LEU A 1 92 ? -6.307 9.379 4.725 1.00 89.44 92 LEU A O 1
ATOM 752 N N . PHE A 1 93 ? -6.578 7.148 4.880 1.00 91.00 93 PHE A N 1
ATOM 753 C CA . PHE A 1 93 ? -7.988 7.158 5.239 1.00 91.00 93 PHE A CA 1
ATOM 754 C C . PHE A 1 93 ? -8.234 6.285 6.462 1.00 91.00 93 PHE A C 1
ATOM 756 O O . PHE A 1 93 ? -7.599 5.237 6.633 1.00 91.00 93 PHE A O 1
ATOM 763 N N . VAL A 1 94 ? -9.186 6.707 7.284 1.00 91.00 94 VAL A N 1
ATOM 764 C CA . VAL A 1 94 ? -9.655 5.978 8.457 1.00 91.00 94 VAL A CA 1
ATOM 765 C C . VAL A 1 94 ? -11.178 5.946 8.473 1.00 91.00 94 VAL A C 1
ATOM 767 O O . VAL A 1 94 ? -11.835 6.903 8.078 1.00 91.00 94 VAL A O 1
ATOM 770 N N . ARG A 1 95 ? -11.727 4.821 8.917 1.00 91.19 95 ARG A N 1
ATOM 771 C CA . ARG A 1 95 ? -13.128 4.657 9.285 1.00 91.19 95 ARG A CA 1
ATOM 772 C C . ARG A 1 95 ? -13.175 4.299 10.759 1.00 91.19 95 ARG A C 1
ATOM 774 O O . ARG A 1 95 ? -12.560 3.307 11.174 1.00 91.19 95 ARG A O 1
ATOM 781 N N . TYR A 1 96 ? -13.857 5.124 11.536 1.00 89.31 96 TYR A N 1
ATOM 782 C CA . TYR A 1 96 ? -14.096 4.860 12.949 1.00 89.31 96 TYR A CA 1
ATOM 783 C C . TYR A 1 96 ? -15.321 3.958 13.108 1.00 89.31 96 TYR A C 1
ATOM 785 O O . TYR A 1 96 ? -16.134 3.839 12.205 1.00 89.31 96 TYR A O 1
ATOM 793 N N . ARG A 1 97 ? -15.455 3.291 14.252 1.00 84.69 97 ARG A N 1
ATOM 794 C CA . ARG A 1 97 ? -16.633 2.458 14.545 1.00 84.69 97 ARG A CA 1
ATOM 795 C C . ARG A 1 97 ? -17.866 3.297 14.865 1.00 84.69 97 ARG A C 1
ATOM 797 O O . ARG A 1 97 ? -18.976 2.875 14.588 1.00 84.69 97 ARG A O 1
ATOM 804 N N . VAL A 1 98 ? -17.648 4.466 15.468 1.00 85.00 98 VAL A N 1
ATOM 805 C CA . VAL A 1 98 ? -18.711 5.390 15.899 1.00 85.00 98 VAL A CA 1
ATOM 806 C C . VAL A 1 98 ? -19.218 6.243 14.734 1.00 85.00 98 VAL A C 1
ATOM 808 O O . VAL A 1 98 ? -20.384 6.608 14.684 1.00 85.00 98 VAL A O 1
ATOM 811 N N . SER A 1 99 ? -18.331 6.561 13.792 1.00 77.31 99 SER A N 1
ATOM 812 C CA . SER A 1 99 ? -18.625 7.369 12.612 1.00 77.31 99 SER A CA 1
ATOM 813 C C . SER A 1 99 ? -18.583 6.472 11.384 1.00 77.31 99 SER A C 1
ATOM 815 O O . SER A 1 99 ? -17.524 5.966 11.025 1.00 77.31 99 SER A O 1
ATOM 817 N N . GLU A 1 100 ? -19.711 6.317 10.692 1.00 74.94 100 GLU A N 1
ATOM 818 C CA . GLU A 1 100 ? -19.751 5.583 9.419 1.00 74.94 100 GLU A CA 1
ATOM 819 C C . GLU A 1 100 ? -19.013 6.312 8.279 1.00 74.94 100 GLU A C 1
ATOM 821 O O . GLU A 1 100 ? -18.883 5.785 7.169 1.00 74.94 100 GLU A O 1
ATOM 826 N N . ARG A 1 101 ? -18.508 7.529 8.522 1.00 79.25 101 ARG A N 1
ATOM 827 C CA . ARG A 1 101 ? -17.807 8.323 7.515 1.00 79.25 101 ARG A CA 1
ATOM 828 C C . ARG A 1 101 ? -16.340 7.918 7.424 1.00 79.25 101 ARG A C 1
ATOM 830 O O . ARG A 1 101 ? -15.661 7.654 8.414 1.00 79.25 101 ARG A O 1
ATOM 837 N N . ASN A 1 102 ? -15.841 7.925 6.193 1.00 87.94 102 ASN A N 1
ATOM 838 C CA . ASN A 1 102 ? -14.419 7.786 5.922 1.00 87.94 102 ASN A CA 1
ATOM 839 C C . ASN A 1 102 ? -13.768 9.166 6.026 1.00 87.94 102 ASN A C 1
ATOM 841 O O . ASN A 1 102 ? -14.132 10.076 5.282 1.00 87.94 102 ASN A O 1
ATOM 845 N N . GLU A 1 103 ? -12.780 9.307 6.898 1.00 89.75 103 GLU A N 1
ATOM 846 C CA . GLU A 1 103 ? -12.033 10.546 7.076 1.00 89.75 103 GLU A CA 1
ATOM 847 C C . GLU A 1 103 ? -10.656 10.433 6.427 1.00 89.75 103 GLU A C 1
ATOM 849 O O . GLU A 1 103 ? -9.952 9.429 6.580 1.00 89.75 103 GLU A O 1
ATOM 854 N N . GLN A 1 104 ? -10.260 11.474 5.692 1.00 89.31 104 GLN A N 1
ATOM 855 C CA . GLN A 1 104 ? -8.896 11.594 5.196 1.00 89.31 104 GLN A CA 1
ATOM 856 C C . GLN A 1 104 ? -8.004 12.151 6.309 1.00 89.31 104 GLN A C 1
ATOM 858 O O . GLN A 1 104 ? -8.284 13.197 6.889 1.00 89.31 104 GLN A O 1
ATOM 863 N N . ILE A 1 105 ? -6.882 11.486 6.567 1.00 86.06 105 ILE A N 1
ATOM 864 C CA . ILE A 1 105 ? -5.913 11.941 7.561 1.00 86.06 105 ILE A CA 1
ATOM 865 C C . ILE A 1 105 ? -4.922 12.892 6.900 1.00 86.06 105 ILE A C 1
ATOM 867 O O . ILE A 1 105 ? -4.294 12.569 5.887 1.00 86.06 105 ILE A O 1
ATOM 871 N N . HIS A 1 106 ? -4.754 14.060 7.514 1.00 77.44 106 HIS A N 1
ATOM 872 C CA . HIS A 1 106 ? -3.786 15.063 7.093 1.00 77.44 106 HIS A CA 1
ATOM 873 C C . HIS A 1 106 ? -2.465 14.932 7.858 1.00 77.44 106 HIS A C 1
ATOM 875 O O . HIS A 1 106 ? -2.434 14.626 9.052 1.00 77.44 106 HIS A O 1
ATOM 881 N N . PHE A 1 107 ? -1.365 15.200 7.150 1.00 65.31 107 PHE A N 1
ATOM 882 C CA . PHE A 1 107 ? 0.005 15.052 7.648 1.00 65.31 107 PHE A CA 1
ATOM 883 C C . PHE A 1 107 ? 0.325 15.944 8.857 1.00 65.31 107 PHE A C 1
ATOM 885 O O . PHE A 1 107 ? 1.163 15.578 9.675 1.00 65.31 107 PHE A O 1
ATOM 892 N N . ASN A 1 108 ? -0.371 17.074 9.008 1.00 66.62 108 ASN A N 1
ATOM 893 C CA . ASN A 1 108 ? -0.119 18.062 10.065 1.00 66.62 108 ASN A CA 1
ATOM 894 C C . ASN A 1 108 ? -0.239 17.477 11.486 1.00 66.62 108 ASN A C 1
ATOM 896 O O . ASN A 1 108 ? 0.327 18.018 12.426 1.00 66.62 108 ASN A O 1
ATOM 900 N N . HIS A 1 109 ? -0.902 16.328 11.630 1.00 64.81 109 HIS A N 1
ATOM 901 C CA . HIS A 1 109 ? -1.067 15.611 12.893 1.00 64.81 109 HIS A CA 1
ATOM 902 C C . HIS A 1 109 ? -0.143 14.389 13.031 1.00 64.81 109 HIS A C 1
ATOM 904 O O . HIS A 1 109 ? -0.375 13.527 13.868 1.00 64.81 109 HIS A O 1
ATOM 910 N N . TYR A 1 110 ? 0.917 14.270 12.223 1.00 70.62 110 TYR A N 1
ATOM 911 C CA . TYR A 1 110 ? 1.809 13.102 12.224 1.00 70.62 110 TYR A CA 1
ATOM 912 C C . TYR A 1 110 ? 2.282 12.693 13.628 1.00 70.62 110 TYR A C 1
ATOM 914 O O . TYR A 1 110 ? 2.169 11.528 14.013 1.00 70.62 110 TYR A O 1
ATOM 922 N N . GLN A 1 111 ? 2.771 13.667 14.402 1.00 70.88 111 GLN A N 1
ATOM 923 C CA . GLN A 1 111 ? 3.291 13.422 15.746 1.00 70.88 111 GLN A CA 1
ATOM 924 C C . GLN A 1 111 ? 2.204 12.944 16.711 1.00 70.88 111 GLN A C 1
ATOM 926 O O . GLN A 1 111 ? 2.482 12.073 17.530 1.00 70.88 111 GLN A O 1
ATOM 931 N N . SER A 1 112 ? 0.963 13.428 16.578 1.00 75.25 112 SER A N 1
ATOM 932 C CA . SER A 1 112 ? -0.129 13.008 17.463 1.00 75.25 112 SER A CA 1
ATOM 933 C C . SER A 1 112 ? -0.530 11.550 17.237 1.00 75.25 112 SER A C 1
ATOM 935 O O . SER A 1 112 ? -0.911 10.866 18.182 1.00 75.25 112 SER A O 1
ATOM 937 N N . TRP A 1 113 ? -0.389 11.030 16.012 1.00 71.12 113 TRP A N 1
ATOM 938 C CA . TRP A 1 113 ? -0.645 9.616 15.718 1.00 71.12 113 TRP A CA 1
ATOM 939 C C . TRP A 1 113 ? 0.447 8.692 16.256 1.00 71.12 113 TRP A C 1
ATOM 941 O O . TRP A 1 113 ? 0.151 7.592 16.729 1.00 71.12 113 TRP A O 1
ATOM 951 N N . LEU A 1 114 ? 1.709 9.121 16.188 1.00 70.06 114 LEU A N 1
ATOM 952 C CA . LEU A 1 114 ? 2.827 8.343 16.718 1.00 70.06 114 LEU A CA 1
ATOM 953 C C . LEU A 1 114 ? 2.854 8.325 18.242 1.00 70.06 114 LEU A C 1
ATOM 955 O O . LEU A 1 114 ? 3.132 7.272 18.822 1.00 70.06 114 LEU A O 1
ATOM 959 N N . SER A 1 115 ? 2.548 9.457 18.878 1.00 75.12 115 SER A N 1
ATOM 960 C CA . SER A 1 115 ? 2.583 9.608 20.332 1.00 75.12 115 SER A CA 1
ATOM 961 C C . SER A 1 115 ? 1.423 8.917 21.046 1.00 75.12 115 SER A C 1
ATOM 963 O O . SER A 1 115 ? 1.474 8.778 22.267 1.00 75.12 115 SER A O 1
ATOM 965 N N . LYS A 1 116 ? 0.407 8.425 20.315 1.00 71.44 116 LYS A N 1
ATOM 966 C CA . LYS A 1 116 ? -0.713 7.703 20.926 1.00 71.44 116 LYS A CA 1
ATOM 967 C C . LYS A 1 116 ? -0.218 6.536 21.793 1.00 71.44 116 LYS A C 1
ATOM 969 O O . LYS A 1 116 ? 0.642 5.762 21.336 1.00 71.44 116 LYS A O 1
ATOM 974 N N . PRO A 1 117 ? -0.749 6.384 23.019 1.00 68.81 117 PRO A N 1
ATOM 975 C CA . PRO A 1 117 ? -0.412 5.262 23.877 1.00 68.81 117 PRO A CA 1
ATOM 976 C C . PRO A 1 117 ? -0.935 3.958 23.268 1.00 68.81 117 PRO A C 1
ATOM 978 O O . PRO A 1 117 ? -1.890 3.936 22.492 1.00 68.81 117 PRO A O 1
ATOM 981 N N . TRP A 1 118 ? -0.298 2.843 23.609 1.00 64.69 118 TRP A N 1
ATOM 982 C CA . TRP A 1 118 ? -0.829 1.529 23.263 1.00 64.69 118 TRP A CA 1
ATOM 983 C C . TRP A 1 118 ? -2.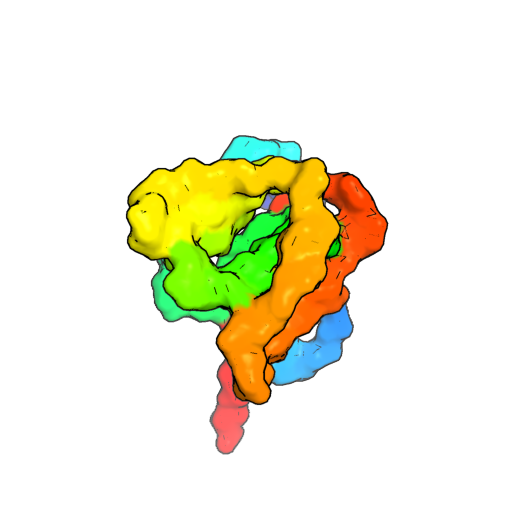062 1.256 24.125 1.00 64.69 118 TRP A C 1
ATOM 985 O O . TRP A 1 118 ? -1.950 1.226 25.346 1.00 64.69 118 TRP A O 1
ATOM 995 N N . GLN A 1 119 ? -3.221 1.010 23.509 1.00 59.69 119 GLN A N 1
ATOM 996 C CA . GLN A 1 119 ? -4.469 0.746 24.243 1.00 59.69 119 GLN A CA 1
ATOM 997 C C . GLN A 1 119 ? -4.504 -0.626 24.961 1.00 59.69 119 GLN A C 1
ATOM 999 O O . GLN A 1 119 ? -5.502 -0.963 25.587 1.00 59.69 119 GLN A O 1
ATOM 1004 N N . SER A 1 120 ? -3.430 -1.429 24.919 1.00 49.91 120 SER A N 1
ATOM 1005 C CA . SER A 1 120 ? -3.377 -2.773 25.517 1.00 49.91 120 SER A CA 1
ATOM 1006 C C . SER A 1 120 ? -2.113 -3.001 26.356 1.00 49.91 120 SER A C 1
ATOM 1008 O O . SER A 1 120 ? -1.002 -2.736 25.894 1.00 49.91 120 SER A O 1
ATOM 1010 N N . LYS A 1 121 ? -2.285 -3.599 27.550 1.00 45.66 121 LYS A N 1
ATOM 1011 C CA . LYS A 1 121 ? -1.206 -4.144 28.405 1.00 45.66 121 LYS A CA 1
ATOM 1012 C C . LYS A 1 121 ? -0.529 -5.393 27.809 1.00 45.66 121 LYS A C 1
ATOM 1014 O O . LYS A 1 121 ? 0.587 -5.721 28.194 1.00 45.66 121 LYS A O 1
ATOM 1019 N N . ASN A 1 122 ? -1.154 -6.050 26.831 1.00 42.75 122 ASN A N 1
ATOM 1020 C CA . ASN A 1 122 ? -0.603 -7.201 26.119 1.00 42.75 122 ASN A CA 1
ATOM 1021 C C . ASN A 1 122 ? -0.211 -6.787 24.702 1.00 42.75 122 ASN A C 1
ATOM 1023 O O . ASN A 1 122 ? -1.072 -6.550 23.853 1.00 42.75 122 ASN A O 1
ATOM 1027 N N . ARG A 1 123 ? 1.099 -6.695 24.439 1.00 50.31 123 ARG A N 1
ATOM 1028 C CA . ARG A 1 123 ? 1.632 -6.466 23.089 1.00 50.31 123 ARG A CA 1
ATOM 1029 C C . ARG A 1 123 ? 1.191 -7.628 22.194 1.00 50.31 123 ARG A C 1
ATOM 1031 O O . ARG A 1 123 ? 1.655 -8.748 22.414 1.00 50.31 123 ARG A O 1
ATOM 1038 N N . PRO A 1 124 ? 0.348 -7.416 21.174 1.00 45.12 124 PRO A N 1
ATOM 1039 C CA . PRO A 1 124 ? -0.031 -8.521 20.324 1.00 45.12 124 PRO A CA 1
ATOM 1040 C C . PRO A 1 124 ? 1.144 -8.881 19.402 1.00 45.12 124 PRO A C 1
ATOM 1042 O O . PRO A 1 124 ? 1.821 -8.035 18.811 1.00 45.12 124 PRO A O 1
ATOM 1045 N N . HIS A 1 125 ? 1.366 -10.182 19.256 1.00 46.09 125 HIS A N 1
ATOM 1046 C CA . HIS A 1 125 ? 2.386 -10.850 18.428 1.00 46.09 125 HIS A CA 1
ATOM 1047 C C . HIS A 1 125 ? 2.276 -10.496 16.919 1.00 46.09 125 HIS A C 1
ATOM 1049 O O . HIS A 1 125 ? 3.117 -10.873 16.097 1.00 46.09 125 HIS A O 1
ATOM 1055 N N . THR A 1 126 ? 1.260 -9.709 16.544 1.00 45.97 126 THR A N 1
ATOM 1056 C CA . THR A 1 126 ? 0.992 -9.133 15.217 1.00 45.97 126 THR A CA 1
ATOM 1057 C C . THR A 1 126 ? 2.046 -8.133 14.736 1.00 45.97 126 THR A C 1
ATOM 1059 O O . THR A 1 126 ? 2.080 -7.829 13.539 1.00 45.97 126 THR A O 1
ATOM 1062 N N . LEU A 1 127 ? 2.978 -7.702 15.597 1.00 45.59 127 LEU A N 1
ATOM 1063 C CA . LEU A 1 127 ? 4.156 -6.919 15.198 1.00 45.59 127 LEU A CA 1
ATOM 1064 C C . LEU A 1 127 ? 4.979 -7.600 14.093 1.00 45.59 127 LEU A C 1
ATOM 1066 O O . LEU A 1 127 ? 5.608 -6.909 13.298 1.00 45.59 127 LEU A O 1
ATOM 1070 N N . ARG A 1 128 ? 4.933 -8.933 13.949 1.00 43.75 128 ARG A N 1
ATOM 1071 C CA . ARG A 1 128 ? 5.650 -9.642 12.870 1.00 43.75 128 ARG A CA 1
ATOM 1072 C C . ARG A 1 128 ? 5.144 -9.268 11.467 1.00 43.75 128 ARG A C 1
ATOM 1074 O O . ARG A 1 128 ? 5.945 -9.199 10.538 1.00 43.75 128 ARG A O 1
ATOM 1081 N N . LYS A 1 129 ? 3.842 -8.977 11.319 1.00 43.31 129 LYS A N 1
ATOM 1082 C CA . LYS A 1 129 ? 3.208 -8.589 10.042 1.00 43.31 129 LYS A CA 1
ATOM 1083 C C . LYS A 1 129 ? 3.548 -7.144 9.653 1.00 43.31 129 LYS A C 1
ATOM 1085 O O . LYS A 1 129 ? 3.733 -6.861 8.474 1.00 43.31 129 LYS A O 1
ATOM 1090 N N . TYR A 1 130 ? 3.696 -6.257 10.643 1.00 45.06 130 TYR A N 1
ATOM 1091 C CA . TYR A 1 130 ? 4.009 -4.835 10.446 1.00 45.06 130 TYR A CA 1
ATOM 1092 C C . TYR A 1 130 ? 5.509 -4.516 10.484 1.00 45.06 130 TYR A C 1
ATOM 1094 O O . TYR A 1 130 ? 5.938 -3.552 9.859 1.00 45.06 130 TYR A O 1
ATOM 1102 N N . ARG A 1 131 ? 6.341 -5.370 11.094 1.00 42.31 131 ARG A N 1
ATOM 1103 C CA . ARG A 1 131 ? 7.808 -5.283 11.015 1.00 42.31 131 ARG A CA 1
ATOM 1104 C C . ARG A 1 131 ? 8.295 -5.360 9.564 1.00 42.31 131 ARG A C 1
ATOM 1106 O O . ARG A 1 131 ? 9.204 -4.630 9.211 1.00 42.31 131 ARG A O 1
ATOM 1113 N N . LEU A 1 132 ? 7.640 -6.147 8.704 1.00 44.84 132 LEU A N 1
ATOM 1114 C CA . LEU A 1 132 ? 7.922 -6.205 7.258 1.00 44.84 132 LEU A CA 1
ATOM 1115 C C . LEU A 1 132 ? 7.462 -4.962 6.475 1.00 44.84 132 LEU A C 1
ATOM 1117 O O . LEU A 1 132 ? 7.963 -4.710 5.378 1.00 44.84 132 LEU A O 1
ATOM 1121 N N . LEU A 1 133 ? 6.488 -4.214 7.003 1.00 46.78 133 LEU A N 1
ATOM 1122 C CA . LEU A 1 133 ? 6.065 -2.930 6.438 1.00 46.78 133 LEU A CA 1
ATOM 1123 C C . LEU A 1 133 ? 7.062 -1.830 6.822 1.00 46.78 133 LEU A C 1
ATOM 1125 O O . LEU A 1 133 ? 7.445 -1.047 5.964 1.00 46.78 133 LEU A O 1
ATOM 1129 N N . LEU A 1 134 ? 7.544 -1.836 8.069 1.00 45.34 134 LEU A N 1
ATOM 1130 C CA . LEU A 1 134 ? 8.505 -0.857 8.587 1.00 45.34 134 LEU A CA 1
ATOM 1131 C C . LEU A 1 134 ? 9.950 -1.102 8.118 1.00 45.34 134 LEU A C 1
ATOM 1133 O O . LEU A 1 134 ? 10.655 -0.148 7.823 1.00 45.34 134 LEU A O 1
ATOM 1137 N N . GLN A 1 135 ? 10.393 -2.361 8.001 1.00 42.81 135 GLN A N 1
ATOM 1138 C CA . GLN A 1 135 ? 11.740 -2.723 7.515 1.00 42.81 135 GLN A CA 1
ATOM 1139 C C . GLN A 1 135 ? 11.941 -2.481 6.014 1.00 42.81 135 GLN A C 1
ATOM 1141 O O . GLN A 1 135 ? 13.068 -2.526 5.540 1.00 42.81 135 GLN A O 1
ATOM 1146 N N . ALA A 1 136 ? 10.856 -2.292 5.265 1.00 43.66 136 ALA A N 1
ATOM 1147 C CA . ALA A 1 136 ? 10.892 -2.099 3.819 1.00 43.66 136 ALA A CA 1
ATOM 1148 C C . ALA A 1 136 ? 10.570 -0.660 3.398 1.00 43.66 136 ALA A C 1
ATOM 1150 O O . ALA A 1 136 ? 10.506 -0.397 2.203 1.00 43.66 136 ALA A O 1
ATOM 1151 N N . ALA A 1 137 ? 10.308 0.235 4.353 1.00 44.88 137 ALA A N 1
ATOM 1152 C CA . ALA A 1 137 ? 10.083 1.636 4.059 1.00 44.88 137 ALA A CA 1
ATOM 1153 C C . ALA A 1 137 ? 11.443 2.321 3.894 1.00 44.88 137 ALA A C 1
ATOM 1155 O O . ALA A 1 137 ? 12.114 2.632 4.880 1.00 44.88 137 ALA A O 1
ATOM 1156 N N . ASP A 1 138 ? 11.857 2.489 2.642 1.00 45.09 138 ASP A N 1
ATOM 1157 C CA . ASP A 1 138 ? 13.121 3.125 2.295 1.00 45.09 138 ASP A CA 1
ATOM 1158 C C . ASP A 1 138 ? 13.114 4.621 2.656 1.00 45.09 138 ASP A C 1
ATOM 1160 O O . ASP A 1 138 ? 12.063 5.268 2.717 1.00 45.09 138 ASP A O 1
ATOM 1164 N N . HIS A 1 139 ? 14.297 5.181 2.916 1.00 42.47 139 HIS A N 1
ATOM 1165 C CA . HIS A 1 139 ? 14.501 6.527 3.479 1.00 42.47 139 HIS A CA 1
ATOM 1166 C C . HIS A 1 139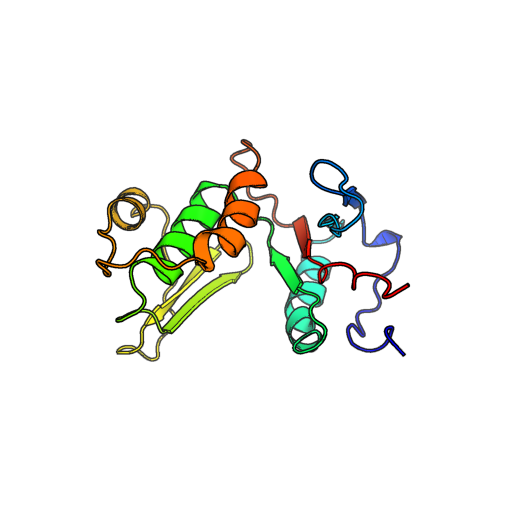 ? 14.078 7.696 2.564 1.00 42.47 139 HIS A C 1
ATOM 1168 O O . HIS A 1 139 ? 14.214 8.860 2.951 1.00 42.47 139 HIS A O 1
ATOM 1174 N N . GLN A 1 140 ? 13.551 7.436 1.366 1.00 41.44 140 GLN A N 1
ATOM 1175 C CA . GLN A 1 140 ? 13.212 8.498 0.425 1.00 41.44 140 GLN A CA 1
ATOM 1176 C C . GLN A 1 140 ? 11.797 9.042 0.656 1.00 41.44 140 GLN A C 1
ATOM 1178 O O . GLN A 1 140 ? 10.781 8.364 0.524 1.00 41.44 140 GLN A O 1
ATOM 1183 N N . ASN A 1 141 ? 11.753 10.329 0.997 1.00 41.56 141 ASN A N 1
ATOM 1184 C CA . ASN A 1 141 ? 10.587 11.126 1.389 1.00 41.56 141 ASN A CA 1
ATOM 1185 C C . ASN A 1 141 ? 9.574 11.380 0.249 1.00 41.56 141 ASN A C 1
ATOM 1187 O O . ASN A 1 141 ? 8.714 12.252 0.365 1.00 41.56 141 ASN A O 1
ATOM 1191 N N . ILE A 1 142 ? 9.663 10.649 -0.863 1.00 42.62 142 ILE A N 1
ATOM 1192 C CA . ILE A 1 142 ? 8.822 10.847 -2.040 1.00 42.62 142 ILE A CA 1
ATOM 1193 C C . ILE A 1 142 ? 7.945 9.609 -2.183 1.00 42.62 142 ILE A C 1
ATOM 1195 O O . ILE A 1 142 ? 8.390 8.563 -2.643 1.00 42.62 142 ILE A O 1
ATOM 1199 N N . SER A 1 143 ? 6.672 9.742 -1.799 1.00 46.19 143 SER A N 1
ATOM 1200 C CA . SER A 1 143 ? 5.610 8.807 -2.186 1.00 46.19 143 SER A CA 1
ATOM 1201 C C . SER A 1 143 ? 5.543 8.797 -3.712 1.00 46.19 143 SER A C 1
ATOM 1203 O O . SER A 1 143 ? 4.816 9.593 -4.320 1.00 46.19 143 SER A O 1
ATOM 1205 N N . ASN A 1 144 ? 6.319 7.929 -4.351 1.00 54.62 144 ASN A N 1
ATOM 1206 C CA . ASN A 1 144 ? 6.329 7.864 -5.791 1.00 54.62 144 ASN A CA 1
ATOM 1207 C C . ASN A 1 144 ? 5.058 7.124 -6.225 1.00 54.62 144 ASN A C 1
ATOM 1209 O O . ASN A 1 144 ? 4.865 5.926 -6.031 1.00 54.62 144 ASN A O 1
ATOM 1213 N N . LYS A 1 145 ? 4.120 7.918 -6.734 1.00 63.16 145 LYS A N 1
ATOM 1214 C CA . LYS A 1 145 ? 2.687 7.635 -6.885 1.00 63.16 145 LYS A CA 1
ATOM 1215 C C . LYS A 1 145 ? 2.343 6.404 -7.739 1.00 63.16 145 LYS A C 1
ATOM 1217 O O . LYS A 1 145 ? 1.177 5.992 -7.747 1.00 63.16 145 LYS A O 1
ATOM 1222 N N . ASN A 1 146 ? 3.337 5.841 -8.422 1.00 70.81 146 ASN A N 1
ATOM 1223 C CA . ASN A 1 146 ? 3.231 4.738 -9.371 1.00 70.81 146 ASN A CA 1
ATOM 1224 C C . ASN A 1 146 ? 3.778 3.407 -8.841 1.00 70.81 146 ASN A C 1
ATOM 1226 O O . ASN A 1 146 ? 3.769 2.429 -9.584 1.00 70.81 146 ASN A O 1
ATOM 1230 N N . PHE A 1 147 ? 4.254 3.353 -7.596 1.00 73.12 147 PHE A N 1
ATOM 1231 C CA . PHE A 1 147 ? 4.794 2.129 -7.016 1.00 73.12 147 PHE A CA 1
ATOM 1232 C C . PHE A 1 147 ? 3.736 1.317 -6.267 1.00 73.12 147 PHE A C 1
ATOM 1234 O O . PHE A 1 147 ? 2.803 1.850 -5.654 1.00 73.12 147 PHE A O 1
ATOM 1241 N N . VAL A 1 148 ? 3.893 0.000 -6.342 1.00 76.06 148 VAL A N 1
ATOM 1242 C CA . VAL A 1 148 ? 3.067 -1.002 -5.672 1.00 76.06 148 VAL A CA 1
ATOM 1243 C C . VAL A 1 148 ? 3.964 -2.123 -5.176 1.00 76.06 148 VAL A C 1
ATOM 1245 O O . VAL A 1 148 ? 4.911 -2.524 -5.850 1.00 76.06 148 VAL A O 1
ATOM 1248 N N . LYS A 1 149 ? 3.631 -2.670 -4.012 1.00 80.44 149 LYS A N 1
ATOM 1249 C CA . LYS A 1 149 ? 4.295 -3.824 -3.424 1.00 80.44 149 LYS A CA 1
ATOM 1250 C C . LYS A 1 149 ? 3.378 -5.043 -3.468 1.00 80.44 149 LYS A C 1
ATOM 1252 O O . LYS A 1 149 ? 2.264 -5.031 -2.947 1.00 80.44 149 LYS A O 1
ATOM 1257 N N . LEU A 1 150 ? 3.878 -6.113 -4.073 1.00 77.06 150 LEU A N 1
ATOM 1258 C CA . LEU A 1 150 ? 3.250 -7.427 -4.139 1.00 77.06 150 LEU A CA 1
ATOM 1259 C C . LEU A 1 150 ? 3.815 -8.308 -3.025 1.00 77.06 150 LEU A C 1
ATOM 1261 O O . LEU A 1 150 ? 5.030 -8.496 -2.919 1.00 77.06 150 LEU A O 1
ATOM 1265 N N . VAL A 1 151 ? 2.936 -8.857 -2.195 1.00 79.12 151 VAL A N 1
ATOM 1266 C CA . VAL A 1 151 ? 3.271 -9.735 -1.072 1.00 79.12 151 VAL A CA 1
ATOM 1267 C C . VAL A 1 151 ? 2.666 -11.108 -1.329 1.00 79.12 151 VAL A C 1
ATOM 1269 O O . VAL A 1 151 ? 1.477 -11.224 -1.608 1.00 79.12 151 VAL A O 1
ATOM 1272 N N . PHE A 1 152 ? 3.488 -12.145 -1.214 1.00 73.75 152 PHE A N 1
ATOM 1273 C CA . PHE A 1 152 ? 3.109 -13.532 -1.475 1.00 73.75 152 PHE A CA 1
ATOM 1274 C C . PHE A 1 152 ? 2.957 -14.309 -0.162 1.00 73.75 152 PHE A C 1
ATOM 1276 O O . PHE A 1 152 ? 3.618 -13.955 0.824 1.00 73.75 152 PHE A O 1
ATOM 1283 N N . PRO A 1 153 ? 2.148 -15.383 -0.139 1.00 71.31 153 PRO A N 1
ATOM 1284 C CA . PRO A 1 153 ? 2.105 -16.280 1.009 1.00 71.31 153 PRO A CA 1
ATOM 1285 C C . PRO A 1 153 ? 3.487 -16.924 1.239 1.00 71.31 153 PRO A C 1
ATOM 1287 O O . PRO A 1 153 ? 4.299 -16.990 0.307 1.00 71.31 153 PRO A O 1
ATOM 1290 N N . PRO A 1 154 ? 3.803 -17.375 2.467 1.00 67.75 154 PRO A N 1
ATOM 1291 C CA . PRO A 1 154 ? 5.008 -18.163 2.712 1.00 67.75 154 PRO A CA 1
ATOM 1292 C C . PRO A 1 154 ? 5.006 -19.413 1.824 1.00 67.75 154 PRO A C 1
ATOM 1294 O O . PRO A 1 154 ? 3.943 -19.952 1.516 1.00 67.75 154 PRO A O 1
ATOM 1297 N N . LYS A 1 155 ? 6.191 -19.863 1.393 1.00 61.94 155 LYS A N 1
ATOM 1298 C CA . LYS A 1 155 ? 6.293 -21.146 0.692 1.00 61.94 155 LYS A CA 1
ATOM 1299 C C . LYS A 1 155 ? 5.813 -22.219 1.667 1.00 61.94 155 LYS A C 1
ATOM 1301 O O . LYS A 1 155 ? 6.296 -22.243 2.800 1.00 61.94 155 LYS A O 1
ATOM 1306 N N . ALA A 1 156 ? 4.857 -23.050 1.253 1.00 55.16 156 ALA A N 1
ATOM 1307 C CA . ALA A 1 156 ? 4.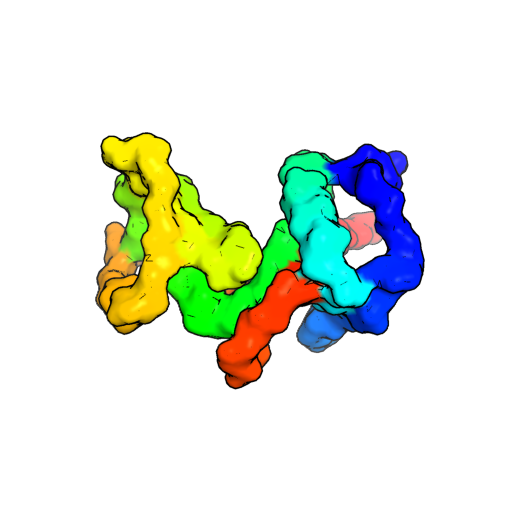565 -24.268 1.993 1.00 55.16 156 ALA A CA 1
ATOM 1308 C C . ALA A 1 156 ? 5.894 -25.014 2.161 1.00 55.16 156 ALA A C 1
ATOM 1310 O O . ALA A 1 156 ? 6.663 -25.111 1.200 1.00 55.16 156 ALA A O 1
ATOM 1311 N N . ALA A 1 157 ? 6.204 -25.450 3.383 1.00 44.19 157 ALA A N 1
ATOM 1312 C CA . ALA A 1 157 ? 7.275 -26.415 3.554 1.00 44.19 157 ALA A CA 1
ATOM 1313 C C . ALA A 1 157 ? 6.890 -27.606 2.675 1.00 44.19 157 ALA A C 1
ATOM 1315 O O . ALA A 1 157 ? 5.778 -28.117 2.809 1.00 44.19 157 ALA A O 1
ATOM 1316 N N . ALA A 1 158 ? 7.750 -27.973 1.727 1.00 38.19 158 ALA A N 1
ATOM 1317 C CA . ALA A 1 158 ? 7.630 -29.276 1.106 1.00 38.19 158 ALA A CA 1
ATOM 1318 C C . ALA A 1 158 ? 7.697 -30.272 2.266 1.00 38.19 158 ALA A C 1
ATOM 1320 O O . ALA A 1 158 ? 8.720 -30.351 2.946 1.00 38.19 158 ALA A O 1
ATOM 1321 N N . VAL A 1 159 ? 6.565 -30.900 2.577 1.00 35.25 159 VAL A N 1
ATOM 1322 C CA . VAL A 1 159 ? 6.553 -32.090 3.417 1.00 35.25 159 VAL A CA 1
ATOM 1323 C C . VAL A 1 159 ? 7.279 -33.126 2.566 1.00 35.25 159 VAL A C 1
ATOM 1325 O O . VAL A 1 159 ? 6.756 -33.527 1.526 1.00 35.25 159 VAL A O 1
ATOM 1328 N N . LEU A 1 160 ? 8.540 -33.379 2.920 1.00 34.12 160 LEU A N 1
ATOM 1329 C CA . LEU A 1 160 ? 9.301 -34.533 2.454 1.00 34.12 160 LEU A CA 1
ATOM 1330 C C . LEU A 1 160 ? 8.785 -35.775 3.177 1.00 34.12 160 LEU A C 1
ATOM 1332 O O . LEU A 1 160 ? 8.466 -35.637 4.382 1.00 34.12 160 LEU A O 1
#

Sequence (160 aa):
MMSQHLDSHLECKDIDVSHRLGKYFPNKNRPVIVKFVRRRKKIDVMKRAKLLKGSGIYIIEDLTKKNAEVIASLRLKETGCVERAWSYEGKLFVRYRVSERNEQIHFNHYQSWLSKPWQSKNRPHTLRKYRLLLQAADHQNISNKNFVKLVFPPKAAAVL

pLDDT: mean 74.38, std 17.75, range [32.62, 93.25]

Organism: Dreissena polymorpha (NCBI:txid45954)